Protein AF-K1SZA8-F1 (afdb_monomer_lite)

pLDDT: mean 83.61, std 15.24, range [39.0, 98.12]

Foldseek 3Di:
DVLVVDDLDDPDDCPPPDPVNVVSVVVSVVSVVVSVVVVVVVVVVVVVVVVVVVLVVLLVVLVVLLVVLVVVCVDPPDDPVSNVVSVVSNVVSVVSVVVSVVVVVVVVVVVVDPDPPDDD

Organism: NCBI:txid408170

Structure (mmCIF, N/CA/C/O backbone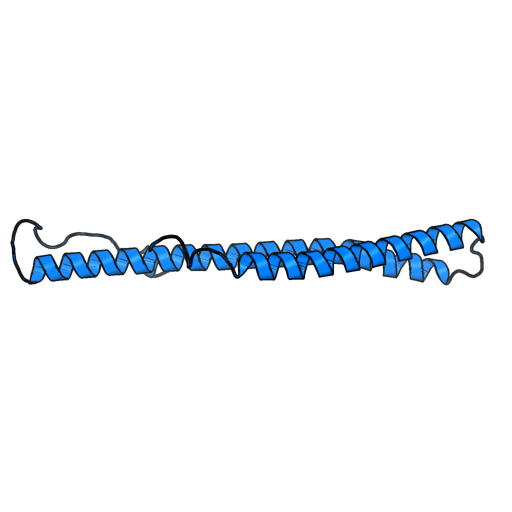):
data_AF-K1SZA8-F1
#
_entry.id   AF-K1SZA8-F1
#
loop_
_atom_site.group_PDB
_atom_site.id
_atom_site.type_symbol
_atom_site.label_atom_id
_atom_site.label_alt_id
_atom_site.label_comp_id
_atom_site.label_asym_id
_atom_site.label_entity_id
_atom_site.label_seq_id
_atom_site.pdbx_PDB_ins_code
_atom_site.Cartn_x
_atom_site.Cartn_y
_atom_site.Cartn_z
_atom_site.occupancy
_atom_site.B_iso_or_equiv
_atom_site.auth_seq_id
_atom_site.auth_comp_id
_atom_site.auth_asym_id
_atom_site.auth_atom_id
_atom_site.pdbx_PDB_model_num
ATOM 1 N N . ASP A 1 1 ? -1.379 5.430 27.942 1.00 62.00 1 ASP A N 1
ATOM 2 C CA . ASP A 1 1 ? -2.692 5.598 27.295 1.00 62.00 1 ASP A CA 1
ATOM 3 C C . ASP A 1 1 ? -3.722 5.414 28.400 1.00 62.00 1 ASP A C 1
ATOM 5 O O . ASP A 1 1 ? -3.702 4.390 29.069 1.00 62.00 1 ASP A O 1
ATOM 9 N N . ILE A 1 2 ? -4.494 6.460 28.709 1.00 64.69 2 ILE A N 1
ATOM 10 C CA . ILE A 1 2 ? -5.267 6.578 29.966 1.00 64.69 2 ILE A CA 1
ATOM 11 C C . ILE A 1 2 ? -6.294 5.441 30.097 1.00 64.69 2 ILE A C 1
ATOM 13 O O . ILE A 1 2 ? -6.604 4.988 31.195 1.00 64.69 2 ILE A O 1
ATOM 17 N N . LEU A 1 3 ? -6.797 4.931 28.970 1.00 63.97 3 LEU A N 1
ATOM 18 C CA . LEU A 1 3 ? -7.771 3.840 28.949 1.00 63.97 3 LEU A CA 1
ATOM 19 C C . LEU A 1 3 ? -7.164 2.489 29.352 1.00 63.97 3 LEU A C 1
ATOM 21 O O . LEU A 1 3 ? -7.884 1.636 29.872 1.00 63.97 3 LEU A O 1
ATOM 25 N N . THR A 1 4 ? -5.858 2.296 29.157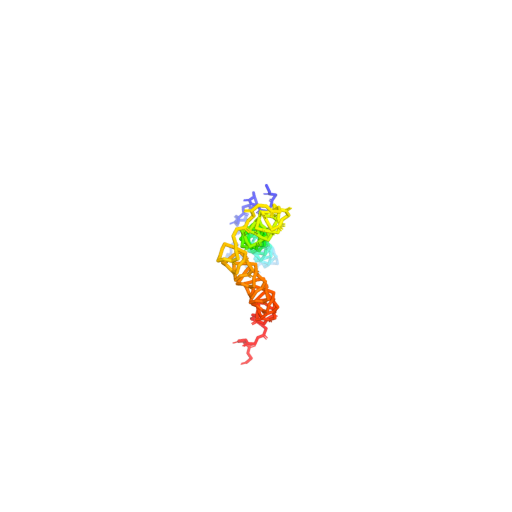 1.00 64.50 4 THR A N 1
ATOM 26 C CA . THR A 1 4 ? -5.139 1.077 29.557 1.00 64.50 4 THR A CA 1
ATOM 27 C C . THR A 1 4 ? -4.966 0.990 31.078 1.00 64.50 4 THR A C 1
ATOM 29 O O . THR A 1 4 ? -4.894 -0.110 31.616 1.00 64.50 4 THR A O 1
ATOM 32 N N . GLU A 1 5 ? -4.958 2.134 31.770 1.00 68.88 5 GLU A N 1
ATOM 33 C CA . GLU A 1 5 ? -4.766 2.256 33.226 1.00 68.88 5 GLU A CA 1
ATOM 34 C C . GLU A 1 5 ? -6.071 2.126 34.035 1.00 68.88 5 GLU A C 1
ATOM 36 O O . GLU A 1 5 ? -6.035 2.000 35.256 1.00 68.88 5 GLU A O 1
ATOM 41 N N . LEU A 1 6 ? -7.240 2.138 33.381 1.00 67.44 6 LEU A N 1
ATOM 42 C CA . LEU A 1 6 ? -8.527 1.984 34.065 1.00 67.44 6 LEU A CA 1
ATOM 43 C C . LEU A 1 6 ? -8.699 0.545 34.570 1.00 67.44 6 LEU A C 1
ATOM 45 O O . LEU A 1 6 ? -8.893 -0.371 33.775 1.00 67.44 6 LEU A O 1
ATOM 49 N N . GLU A 1 7 ? -8.677 0.320 35.881 1.00 65.12 7 GLU A N 1
ATOM 50 C CA . GLU A 1 7 ? -8.937 -1.005 36.455 1.00 65.12 7 GLU A CA 1
ATOM 51 C C . GLU A 1 7 ? -10.431 -1.368 36.411 1.00 65.12 7 GLU A C 1
ATOM 53 O O . GLU A 1 7 ? -11.301 -0.576 36.773 1.00 65.12 7 GLU A O 1
ATOM 58 N N . GLU A 1 8 ? -10.742 -2.603 36.008 1.00 67.25 8 GLU A N 1
ATOM 59 C CA . GLU A 1 8 ? -12.089 -3.179 36.129 1.00 67.25 8 GLU A CA 1
ATOM 60 C C . GLU A 1 8 ? -12.296 -3.724 37.542 1.00 67.25 8 GLU A C 1
ATOM 62 O O . GLU A 1 8 ? -12.433 -4.929 37.749 1.00 67.25 8 GLU A O 1
ATOM 67 N N . LYS A 1 9 ? -12.241 -2.836 38.532 1.00 67.19 9 LYS A N 1
ATOM 68 C CA . LYS A 1 9 ? -12.363 -3.224 39.931 1.00 67.19 9 LYS A CA 1
ATOM 69 C C . LYS A 1 9 ? -13.767 -2.940 40.440 1.00 67.19 9 LYS A C 1
ATOM 71 O O . LYS A 1 9 ? -14.242 -1.807 40.391 1.00 67.19 9 LYS A O 1
ATOM 76 N N . GLU A 1 10 ? -14.412 -3.974 40.959 1.00 64.81 10 GLU A N 1
ATOM 77 C CA . GLU A 1 10 ? -15.613 -3.810 41.769 1.00 64.81 10 GLU A CA 1
ATOM 78 C C . GLU A 1 10 ? -15.218 -3.205 43.118 1.00 64.81 10 GLU A C 1
ATOM 80 O O . GLU A 1 10 ? -14.331 -3.703 43.812 1.00 64.81 10 GLU A O 1
ATOM 85 N N . VAL A 1 11 ? -15.842 -2.081 43.457 1.00 71.44 11 VAL A N 1
ATOM 86 C CA . VAL A 1 11 ? -15.608 -1.346 44.707 1.00 71.44 11 VAL A CA 1
ATOM 87 C C . VAL A 1 11 ? -16.722 -1.643 45.714 1.00 71.44 11 VAL A C 1
ATOM 89 O O . VAL A 1 11 ? -16.486 -1.602 46.919 1.00 71.44 11 VAL A O 1
ATOM 92 N N . PHE A 1 12 ? -17.914 -1.993 45.223 1.00 69.44 12 PHE A N 1
ATOM 93 C CA . PHE A 1 12 ? -19.095 -2.316 46.019 1.00 69.44 12 PHE A CA 1
ATOM 94 C C . PHE A 1 12 ? -19.532 -3.778 45.838 1.00 69.44 12 PHE A C 1
ATOM 96 O O . PHE A 1 12 ? -19.381 -4.305 44.732 1.00 69.44 12 PHE A O 1
ATOM 103 N N . PRO A 1 13 ? -20.097 -4.417 46.885 1.00 69.19 13 PRO A N 1
ATOM 104 C CA . PRO A 1 13 ? -20.601 -5.786 46.818 1.00 69.19 13 PRO A CA 1
ATOM 105 C C . PRO A 1 13 ? -21.734 -5.947 45.794 1.00 69.19 13 PRO A C 1
ATOM 107 O O . PRO A 1 13 ? -22.749 -5.250 45.843 1.00 69.19 13 PRO A O 1
ATOM 110 N N . ASP A 1 14 ? -21.588 -6.924 44.901 1.00 62.78 14 ASP A N 1
ATOM 111 C CA . ASP A 1 14 ? -22.564 -7.228 43.844 1.00 62.78 14 ASP A CA 1
ATOM 112 C C . ASP A 1 14 ? -23.874 -7.848 44.381 1.00 62.78 14 ASP A C 1
ATOM 114 O O . ASP A 1 14 ? -24.873 -7.938 43.670 1.00 62.78 14 ASP A O 1
ATOM 118 N N . ASN A 1 15 ? -23.886 -8.269 45.651 1.00 62.84 15 ASN A N 1
ATOM 119 C CA . ASN A 1 15 ? -25.021 -8.921 46.310 1.00 62.84 15 ASN A CA 1
ATOM 120 C C . ASN A 1 15 ? -26.035 -7.948 46.933 1.00 62.84 15 ASN A C 1
ATOM 122 O O . ASN A 1 15 ? -27.113 -8.379 47.344 1.00 62.84 15 ASN A O 1
ATOM 126 N N . GLU A 1 16 ? -25.719 -6.656 47.011 1.00 59.25 16 GLU A N 1
ATOM 127 C CA . GLU A 1 16 ? -26.682 -5.646 47.426 1.00 59.25 16 GLU A CA 1
ATOM 128 C C . GLU A 1 16 ? -27.446 -5.154 46.190 1.00 59.25 16 GLU A C 1
ATOM 130 O O . GLU A 1 16 ? -26.860 -4.541 45.299 1.00 59.25 16 GLU A O 1
ATOM 135 N N . ASP A 1 17 ? -28.760 -5.401 46.116 1.00 64.75 17 ASP A N 1
ATOM 136 C CA . ASP A 1 17 ? -29.638 -4.947 45.019 1.00 64.75 17 ASP A CA 1
ATOM 137 C C . ASP A 1 17 ? -29.909 -3.428 45.116 1.00 64.75 17 ASP A C 1
ATOM 139 O O . ASP A 1 17 ? -31.042 -2.945 45.178 1.00 64.75 17 ASP A O 1
ATOM 143 N N . THR A 1 18 ? -28.830 -2.650 45.194 1.00 78.50 18 THR A N 1
ATOM 144 C CA . THR A 1 18 ? -28.836 -1.204 45.392 1.00 78.50 18 THR A CA 1
ATOM 145 C C . THR A 1 18 ? -28.673 -0.475 44.063 1.00 78.50 18 THR A C 1
ATOM 147 O O . THR A 1 18 ? -28.147 -0.984 43.068 1.00 78.50 18 THR A O 1
ATOM 150 N N . LEU A 1 19 ? -29.112 0.785 44.042 1.00 82.62 19 LEU A N 1
ATOM 151 C CA . LEU A 1 19 ? -28.871 1.692 42.917 1.00 82.62 19 LEU A CA 1
ATOM 152 C C . LEU A 1 19 ? -27.369 1.851 42.617 1.00 82.62 19 LEU A C 1
ATOM 154 O O . LEU A 1 19 ? -26.998 2.049 41.459 1.00 82.62 19 LEU A O 1
ATOM 158 N N . ILE A 1 20 ? -26.518 1.720 43.639 1.00 85.12 20 ILE A N 1
ATOM 159 C CA . ILE A 1 20 ? -25.063 1.843 43.528 1.00 85.12 20 ILE A CA 1
ATOM 160 C C . ILE A 1 20 ? -24.461 0.641 42.794 1.00 85.12 20 ILE A C 1
ATOM 162 O O . ILE A 1 20 ? -23.715 0.848 41.838 1.00 85.12 20 ILE A O 1
ATOM 166 N N . SER A 1 21 ? -24.852 -0.593 43.129 1.00 82.12 21 SER A N 1
ATOM 167 C CA . SER A 1 21 ? -24.372 -1.799 42.432 1.00 82.12 21 SER A CA 1
ATOM 168 C C . SER A 1 21 ? -24.773 -1.794 40.948 1.00 82.12 21 SER A C 1
ATOM 170 O O . SER A 1 21 ? -23.965 -2.076 40.057 1.00 82.12 21 SER A O 1
ATOM 172 N N . LYS A 1 22 ? -25.993 -1.328 40.633 1.00 85.12 22 LYS A N 1
ATOM 173 C CA . LYS A 1 22 ? -26.454 -1.135 39.242 1.00 85.12 22 LYS A CA 1
ATOM 174 C C . LYS A 1 22 ? -25.652 -0.066 38.493 1.00 85.12 22 LYS A C 1
ATOM 176 O O . LYS A 1 22 ? -25.370 -0.241 37.304 1.00 85.12 22 LYS A O 1
ATOM 181 N N . LEU A 1 23 ? -25.292 1.036 39.155 1.00 87.62 23 LEU A N 1
ATOM 182 C CA . LEU A 1 23 ? -24.461 2.090 38.569 1.00 87.62 23 LEU A CA 1
ATOM 183 C C . LEU A 1 23 ? -23.033 1.591 38.304 1.00 87.62 23 LEU A C 1
ATOM 185 O O . LEU A 1 23 ? -22.537 1.770 37.191 1.00 87.62 23 LEU A O 1
ATOM 189 N N . GLN A 1 24 ? -22.416 0.903 39.270 1.00 86.19 24 GLN A N 1
ATOM 190 C CA . GLN A 1 24 ? -21.093 0.285 39.127 1.00 86.19 24 GLN A CA 1
ATOM 191 C C . GLN A 1 24 ? -21.055 -0.662 37.923 1.00 86.19 24 GLN A C 1
ATOM 193 O O . GLN A 1 24 ? -20.205 -0.506 37.047 1.00 86.19 24 GLN A O 1
ATOM 198 N N . SER A 1 25 ? -22.024 -1.578 37.813 1.00 85.88 25 SER A N 1
ATOM 199 C CA . SER A 1 25 ? -22.111 -2.515 36.685 1.00 85.88 25 SER A CA 1
ATOM 200 C C . SER A 1 25 ? -22.163 -1.795 35.329 1.00 85.88 25 SER A C 1
ATOM 202 O O . SER A 1 25 ? -21.503 -2.203 34.369 1.00 85.88 25 SER A O 1
ATOM 204 N N . LYS A 1 26 ? -22.912 -0.686 35.229 1.00 89.56 26 LYS A N 1
ATOM 205 C CA . LYS A 1 26 ? -22.971 0.129 34.003 1.00 89.56 26 LYS A CA 1
ATOM 206 C C . LYS A 1 26 ? -21.645 0.830 33.702 1.00 89.56 26 LYS A C 1
ATOM 208 O O . LYS A 1 26 ? -21.246 0.855 32.540 1.00 89.56 26 LYS A O 1
ATOM 213 N N . ILE A 1 27 ? -20.961 1.362 34.716 1.00 90.06 27 ILE A N 1
ATOM 214 C CA . ILE A 1 27 ? -19.647 2.006 34.558 1.00 90.06 27 ILE A CA 1
ATOM 215 C C . ILE A 1 27 ? -18.607 0.985 34.090 1.00 90.06 27 ILE A C 1
ATOM 217 O O . ILE A 1 27 ? -17.925 1.240 33.102 1.00 90.06 27 ILE A O 1
ATOM 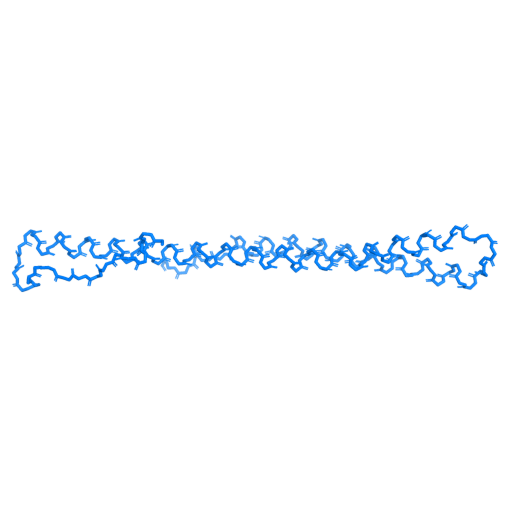221 N N . ILE A 1 28 ? -18.541 -0.195 34.713 1.00 87.75 28 ILE A N 1
ATOM 222 C CA . ILE A 1 28 ? -17.617 -1.269 34.312 1.00 87.75 28 ILE A CA 1
ATOM 223 C C . ILE A 1 28 ? -17.875 -1.685 32.857 1.00 87.75 28 ILE A C 1
ATOM 225 O O . ILE A 1 28 ? -16.940 -1.797 32.063 1.00 87.75 28 ILE A O 1
ATOM 229 N N . LYS A 1 29 ? -19.146 -1.849 32.460 1.00 89.31 29 LYS A N 1
ATOM 230 C CA . LYS A 1 29 ? -19.510 -2.130 31.058 1.00 89.31 29 LYS A CA 1
ATOM 231 C C . LYS A 1 29 ? -19.051 -1.023 30.108 1.00 89.31 29 LYS A C 1
ATOM 233 O O . LYS A 1 29 ? -18.540 -1.330 29.034 1.00 89.31 29 LYS A O 1
ATOM 238 N N . LEU A 1 30 ? -19.209 0.245 30.485 1.00 88.94 30 LEU A N 1
ATOM 239 C CA . LEU A 1 30 ? -18.759 1.371 29.668 1.00 88.94 30 LEU A CA 1
ATOM 240 C C . LEU A 1 30 ? -17.231 1.391 29.528 1.00 88.94 30 LEU A C 1
ATOM 242 O O . LEU A 1 30 ? -16.736 1.545 28.415 1.00 88.94 30 LEU A O 1
ATOM 246 N N . VAL A 1 31 ? -16.491 1.168 30.620 1.00 89.12 31 VAL A N 1
ATOM 247 C CA . VAL A 1 31 ? -15.023 1.059 30.604 1.00 89.12 31 VAL A CA 1
ATOM 248 C C . VAL A 1 31 ? -14.577 -0.055 29.656 1.00 89.12 31 VAL A C 1
ATOM 250 O O . VAL A 1 31 ? -13.730 0.190 28.800 1.00 89.12 31 VAL A O 1
ATOM 253 N N . ARG A 1 32 ? -15.204 -1.239 29.717 1.00 88.06 32 ARG A N 1
ATOM 254 C CA . ARG A 1 32 ? -14.935 -2.348 28.779 1.00 88.06 32 ARG A CA 1
ATOM 255 C C . ARG A 1 32 ? -15.145 -1.952 27.321 1.00 88.06 32 ARG A C 1
ATOM 257 O O . ARG A 1 32 ? -14.302 -2.242 26.474 1.00 88.06 32 ARG A O 1
ATOM 264 N N . ILE A 1 33 ? -16.261 -1.286 27.017 1.00 91.19 33 ILE A N 1
ATOM 265 C CA . ILE A 1 33 ? -16.568 -0.826 25.655 1.00 91.19 33 ILE A CA 1
ATOM 266 C C . ILE A 1 33 ? -15.507 0.169 25.174 1.00 91.19 33 ILE A C 1
ATOM 268 O O . ILE A 1 33 ? -15.028 0.052 24.046 1.00 91.19 33 ILE A O 1
ATOM 272 N N . LEU A 1 34 ? -15.124 1.130 26.020 1.00 89.31 34 LEU A N 1
ATOM 273 C CA . LEU A 1 34 ? -14.124 2.142 25.680 1.00 89.31 34 LEU A CA 1
ATOM 274 C C . LEU A 1 34 ? -12.739 1.529 25.461 1.00 89.31 34 LEU A C 1
ATOM 276 O O . LEU A 1 34 ? -12.096 1.861 24.468 1.00 89.31 34 LEU A O 1
ATOM 280 N N . LYS A 1 35 ? -12.313 0.592 26.317 1.00 88.75 35 LYS A N 1
ATOM 281 C CA . LYS A 1 35 ? -11.058 -0.153 26.140 1.00 88.75 35 LYS A CA 1
ATOM 282 C C . LYS A 1 35 ? -11.028 -0.907 24.818 1.00 88.75 35 LYS A C 1
ATOM 284 O O . LYS A 1 35 ? -10.128 -0.687 24.015 1.00 88.75 35 LYS A O 1
ATOM 289 N N . LYS A 1 36 ? -12.062 -1.707 24.540 1.00 89.94 36 LYS A N 1
ATOM 290 C CA . LYS A 1 36 ? -12.156 -2.470 23.288 1.00 89.94 36 LYS A CA 1
ATOM 291 C C . LYS A 1 36 ? -12.143 -1.557 22.062 1.00 89.94 36 LYS A C 1
ATOM 293 O O . LYS A 1 36 ? -11.505 -1.870 21.057 1.00 89.94 36 LYS A O 1
ATOM 298 N N . LYS A 1 37 ? -12.839 -0.417 22.129 1.00 89.56 37 LYS A N 1
ATOM 299 C CA . LYS A 1 37 ? -12.839 0.576 21.050 1.00 89.56 37 LYS A CA 1
ATOM 300 C C . LYS A 1 37 ? -11.452 1.188 20.847 1.00 89.56 37 LYS A C 1
ATOM 302 O O . LYS A 1 37 ? -11.044 1.365 19.705 1.00 89.56 37 LYS A O 1
ATOM 307 N N . ASN A 1 38 ? -10.734 1.478 21.928 1.00 90.50 38 ASN A N 1
ATOM 308 C CA . ASN A 1 38 ? -9.377 2.006 21.865 1.00 90.50 38 ASN A CA 1
ATOM 309 C C . ASN A 1 38 ? -8.396 0.999 21.253 1.00 90.50 38 ASN A C 1
ATOM 311 O O . ASN A 1 38 ? -7.696 1.332 20.304 1.00 90.50 38 ASN A O 1
ATOM 315 N N . GLU A 1 39 ? -8.417 -0.253 21.715 1.00 90.19 39 GLU A N 1
ATOM 316 C CA . GLU A 1 39 ? -7.619 -1.347 21.142 1.00 90.19 39 GLU A CA 1
ATOM 317 C C . GLU A 1 39 ? -7.902 -1.527 19.646 1.00 90.19 39 GLU A C 1
ATOM 319 O O . GLU A 1 39 ? -6.977 -1.615 18.840 1.00 90.19 39 GLU A O 1
ATOM 324 N N . THR A 1 40 ? -9.183 -1.506 19.262 1.00 91.19 40 THR A N 1
ATOM 325 C CA . THR A 1 40 ? -9.593 -1.583 17.852 1.00 91.19 40 THR A CA 1
ATOM 326 C C . THR A 1 40 ? -9.043 -0.399 17.056 1.00 91.19 40 THR A C 1
ATOM 328 O O . THR A 1 40 ? -8.478 -0.598 15.986 1.00 91.19 40 THR A O 1
ATOM 331 N N . SER A 1 41 ? -9.137 0.822 17.590 1.00 91.44 41 SER A N 1
ATOM 332 C CA . SER A 1 41 ? -8.623 2.028 16.931 1.00 91.44 41 SER A CA 1
ATOM 333 C C . SER A 1 41 ? -7.104 1.988 16.745 1.00 91.44 41 SER A C 1
ATOM 335 O O . SER A 1 41 ? -6.608 2.396 15.695 1.00 91.44 41 SER A O 1
ATOM 337 N N . ILE A 1 42 ? -6.360 1.497 17.740 1.00 92.56 42 ILE A N 1
ATOM 338 C CA . ILE A 1 42 ? -4.906 1.315 17.645 1.00 92.56 42 ILE A CA 1
ATOM 339 C C . ILE A 1 42 ? -4.588 0.283 16.560 1.00 92.56 42 ILE A C 1
ATOM 341 O O . ILE A 1 42 ? -3.750 0.533 15.694 1.00 92.56 42 ILE A O 1
ATOM 345 N N . GLN A 1 43 ? -5.297 -0.847 16.549 1.00 92.31 43 GLN A N 1
ATOM 346 C CA . GLN A 1 43 ? -5.094 -1.884 15.542 1.00 92.31 43 GLN A CA 1
ATOM 347 C C . GLN A 1 43 ? -5.416 -1.387 14.126 1.00 92.31 43 GLN A C 1
ATOM 349 O O . GLN A 1 43 ? -4.679 -1.679 13.186 1.00 92.31 43 GLN A O 1
ATOM 354 N N . GLU A 1 44 ? -6.490 -0.618 13.951 1.00 89.25 44 GLU A N 1
ATOM 355 C CA . GLU A 1 44 ? -6.826 0.026 12.678 1.00 89.25 44 GLU A CA 1
ATOM 356 C C . GLU A 1 44 ? -5.728 0.994 12.229 1.00 89.25 44 GLU A C 1
ATOM 358 O O . GLU A 1 44 ? -5.342 0.982 11.057 1.00 89.25 44 GLU A O 1
ATOM 363 N N . GLN A 1 45 ? -5.174 1.783 13.152 1.00 91.81 45 GLN A N 1
ATOM 364 C CA . GLN A 1 45 ? -4.076 2.698 12.858 1.00 91.81 45 GLN A CA 1
ATOM 365 C C . GLN A 1 45 ? -2.815 1.950 12.400 1.00 91.81 45 GLN A C 1
ATOM 367 O O . GLN A 1 45 ? -2.213 2.330 11.394 1.00 91.81 45 GLN A O 1
ATOM 372 N N . GLU A 1 46 ? -2.430 0.876 13.090 1.00 93.25 46 GLU A N 1
ATOM 373 C CA . GLU A 1 46 ? -1.287 0.043 12.698 1.00 93.25 46 GLU A CA 1
ATOM 374 C C . GLU A 1 46 ? -1.525 -0.660 11.354 1.00 93.25 46 GLU A C 1
ATOM 376 O O . GLU A 1 46 ? -0.647 -0.677 10.489 1.00 93.25 46 GLU A O 1
ATOM 381 N N . ASN A 1 47 ? -2.747 -1.141 11.109 1.00 86.94 47 ASN A N 1
ATOM 382 C CA . ASN A 1 47 ? -3.125 -1.729 9.824 1.00 86.94 47 ASN A CA 1
ATOM 383 C C . ASN A 1 47 ? -2.992 -0.719 8.672 1.00 86.94 47 ASN A C 1
ATOM 385 O O . ASN A 1 47 ? -2.505 -1.071 7.596 1.00 86.94 47 ASN A O 1
ATOM 389 N N . ILE A 1 48 ? -3.405 0.536 8.886 1.00 88.75 48 ILE A N 1
ATOM 390 C CA . ILE A 1 48 ? -3.248 1.610 7.897 1.00 88.75 48 ILE A CA 1
ATOM 391 C C . ILE A 1 48 ? -1.764 1.890 7.644 1.00 88.75 48 ILE A C 1
ATOM 393 O O . ILE A 1 48 ? -1.363 1.981 6.483 1.00 88.75 48 ILE A O 1
ATOM 397 N N . LYS A 1 49 ? -0.937 1.991 8.694 1.00 89.50 49 LYS A N 1
ATOM 398 C CA . LYS A 1 49 ? 0.513 2.213 8.549 1.00 89.50 49 LYS A CA 1
ATOM 399 C C . LYS A 1 49 ? 1.174 1.107 7.727 1.00 89.50 49 LYS A C 1
ATOM 401 O O . LYS A 1 49 ? 1.917 1.415 6.794 1.00 89.50 49 LYS A O 1
ATOM 406 N N . SER A 1 50 ? 0.869 -0.157 8.029 1.00 90.50 50 SER A N 1
ATOM 407 C CA . SER A 1 50 ? 1.386 -1.303 7.271 1.00 90.50 50 SER A CA 1
ATOM 408 C C . SER A 1 50 ? 0.967 -1.225 5.806 1.00 90.50 50 SER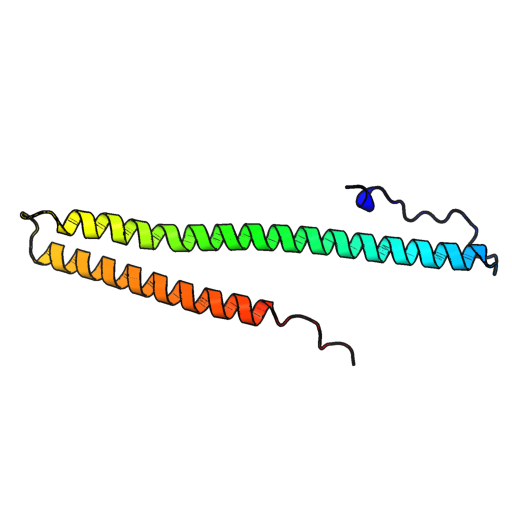 A C 1
ATOM 410 O O . SER A 1 50 ? 1.811 -1.305 4.920 1.00 90.50 50 SER A O 1
ATOM 412 N N . LEU A 1 51 ? -0.319 -0.976 5.544 1.00 87.12 51 LEU A N 1
ATOM 413 C CA . LEU A 1 51 ? -0.846 -0.892 4.184 1.00 87.12 51 LEU A CA 1
ATOM 414 C C . LEU A 1 51 ? -0.161 0.217 3.371 1.00 87.12 51 LEU A C 1
ATOM 416 O O . LEU A 1 51 ? 0.214 -0.004 2.221 1.00 87.12 51 LEU A O 1
ATOM 420 N N . VAL A 1 52 ? 0.026 1.403 3.960 1.00 88.00 52 VAL A N 1
ATOM 421 C CA . VAL A 1 52 ? 0.724 2.523 3.307 1.00 88.00 52 VAL A CA 1
ATOM 422 C C . VAL A 1 52 ? 2.181 2.168 3.003 1.00 88.00 52 VAL A C 1
ATOM 424 O O . VAL A 1 52 ? 2.675 2.498 1.920 1.00 88.00 52 VAL A O 1
ATOM 427 N N . SER A 1 53 ? 2.863 1.481 3.923 1.00 92.19 53 SER A N 1
ATOM 428 C CA . SER A 1 53 ? 4.228 0.991 3.707 1.00 92.19 53 SER A CA 1
ATOM 429 C C . SER A 1 53 ? 4.286 0.009 2.533 1.00 92.19 53 SER A C 1
ATOM 431 O O . SER A 1 53 ? 5.062 0.211 1.595 1.00 92.19 53 SER A O 1
ATOM 433 N N . ASP A 1 54 ? 3.404 -0.991 2.521 1.00 90.19 54 ASP A N 1
ATOM 434 C CA . ASP A 1 54 ? 3.350 -2.022 1.481 1.00 90.19 54 ASP A CA 1
ATOM 435 C C . ASP A 1 54 ? 3.067 -1.423 0.099 1.00 90.19 54 ASP A C 1
ATOM 437 O O . ASP A 1 54 ? 3.772 -1.726 -0.865 1.00 90.19 54 ASP A O 1
ATOM 441 N N . ILE A 1 55 ? 2.097 -0.506 0.007 1.00 88.56 55 ILE A N 1
ATOM 442 C CA . ILE A 1 55 ? 1.805 0.251 -1.220 1.00 88.56 55 ILE A CA 1
ATOM 443 C C . ILE A 1 55 ? 3.054 1.006 -1.684 1.00 88.56 55 ILE A C 1
ATOM 445 O O . ILE A 1 55 ? 3.428 0.944 -2.855 1.00 88.56 55 ILE A O 1
ATOM 449 N N . SER A 1 56 ? 3.726 1.704 -0.767 1.00 92.75 56 SER A N 1
ATOM 450 C CA . SER A 1 56 ? 4.917 2.490 -1.094 1.00 92.75 56 SER A CA 1
ATOM 451 C C . SER A 1 56 ? 6.031 1.611 -1.663 1.00 92.75 56 SER A C 1
ATOM 453 O O . SER A 1 56 ? 6.662 1.977 -2.654 1.00 92.75 56 SER A O 1
ATOM 455 N N . HIS A 1 57 ? 6.266 0.439 -1.072 1.00 92.44 57 HIS A N 1
ATOM 456 C CA . HIS A 1 57 ? 7.238 -0.526 -1.581 1.00 92.44 57 HIS A CA 1
ATOM 457 C C . HIS A 1 57 ? 6.841 -1.076 -2.955 1.00 92.44 57 HIS A C 1
ATOM 459 O O . HIS A 1 57 ? 7.677 -1.104 -3.859 1.00 92.44 57 HIS A O 1
ATOM 465 N N . GLN A 1 58 ? 5.569 -1.441 -3.140 1.00 93.12 58 GLN A N 1
ATOM 466 C CA . GLN A 1 58 ? 5.055 -1.963 -4.409 1.00 93.12 58 GLN A CA 1
ATOM 467 C C . GLN A 1 58 ? 5.164 -0.955 -5.560 1.00 93.12 58 GLN A C 1
ATOM 469 O O . GLN A 1 58 ? 5.395 -1.366 -6.694 1.00 93.12 58 GLN A O 1
ATOM 474 N N . LEU A 1 59 ? 5.032 0.347 -5.281 1.00 94.56 59 LEU A N 1
ATOM 475 C CA . LEU A 1 59 ? 5.175 1.411 -6.279 1.00 94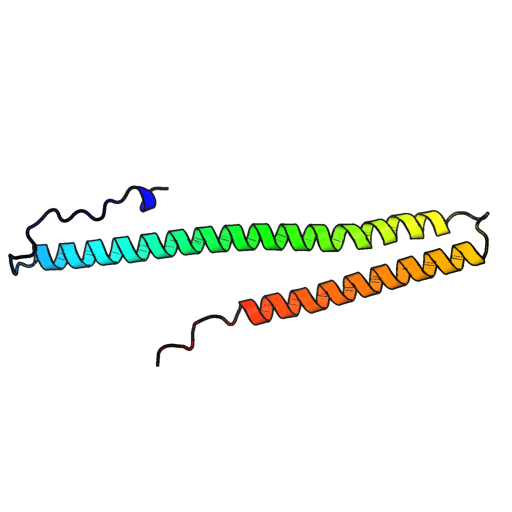.56 59 LEU A CA 1
ATOM 476 C C . LEU A 1 59 ? 6.640 1.759 -6.580 1.00 94.56 59 LEU A C 1
ATOM 478 O O . LEU A 1 59 ? 6.979 2.008 -7.736 1.00 94.56 59 LEU A O 1
ATOM 482 N N . LYS A 1 60 ? 7.524 1.765 -5.571 1.00 95.69 60 LYS A N 1
ATOM 483 C CA . LYS A 1 60 ? 8.938 2.160 -5.740 1.00 95.69 60 LYS A CA 1
ATOM 484 C C . LYS A 1 60 ? 9.655 1.342 -6.811 1.00 95.69 60 LYS A C 1
ATOM 486 O O . LYS A 1 60 ? 10.385 1.917 -7.611 1.00 95.69 60 LYS A O 1
ATOM 491 N N . THR A 1 61 ? 9.445 0.028 -6.841 1.00 95.12 61 THR A N 1
ATOM 492 C CA . THR A 1 61 ? 10.135 -0.872 -7.778 1.00 95.12 61 THR A CA 1
ATOM 493 C C . THR A 1 61 ? 9.820 -0.576 -9.252 1.00 95.12 61 THR A C 1
ATOM 495 O O . THR A 1 61 ? 10.757 -0.286 -9.995 1.00 95.12 61 THR A O 1
ATOM 498 N N . PRO A 1 62 ? 8.553 -0.592 -9.717 1.00 96.06 62 PRO A N 1
ATOM 499 C CA . PRO A 1 62 ? 8.255 -0.273 -11.111 1.00 96.06 62 PRO A CA 1
ATOM 500 C C . PRO A 1 62 ? 8.618 1.174 -11.472 1.00 96.06 62 PRO A C 1
ATOM 502 O O . PRO A 1 62 ? 9.088 1.411 -12.580 1.00 96.06 62 PRO A O 1
ATOM 505 N N . ILE A 1 63 ? 8.495 2.137 -10.549 1.00 97.88 63 ILE A N 1
ATOM 506 C CA . ILE A 1 63 ? 8.930 3.525 -10.791 1.00 97.88 63 ILE A CA 1
ATOM 507 C C . ILE A 1 63 ? 10.449 3.605 -11.007 1.00 97.88 63 ILE A C 1
ATOM 509 O O . ILE A 1 63 ? 10.900 4.279 -11.932 1.00 97.88 63 ILE A O 1
ATOM 513 N N . ALA A 1 64 ? 11.244 2.906 -10.191 1.00 97.81 64 ALA A N 1
ATOM 514 C CA . ALA A 1 64 ? 12.697 2.868 -10.343 1.00 97.81 64 ALA A CA 1
ATOM 515 C C . ALA A 1 64 ? 13.105 2.283 -11.703 1.00 97.81 64 ALA A C 1
ATOM 517 O O . ALA A 1 64 ? 13.963 2.854 -12.375 1.00 97.81 64 ALA A O 1
ATOM 518 N N . ASN A 1 65 ? 12.437 1.212 -12.147 1.00 97.44 65 ASN A N 1
ATOM 519 C CA . ASN A 1 65 ? 12.651 0.645 -13.478 1.00 97.44 65 ASN A CA 1
ATOM 520 C C . ASN A 1 65 ? 12.326 1.663 -14.578 1.00 97.44 65 ASN A C 1
ATOM 522 O O . ASN A 1 65 ? 13.143 1.873 -15.471 1.00 97.44 65 ASN A O 1
ATOM 526 N N . LEU A 1 66 ? 11.181 2.349 -14.500 1.00 97.88 66 LEU A N 1
ATOM 527 C CA . LEU A 1 66 ? 10.820 3.375 -15.482 1.00 97.88 66 LEU A CA 1
ATOM 528 C C . LEU A 1 66 ? 11.882 4.475 -15.576 1.00 97.88 66 LEU A C 1
ATOM 530 O O . LEU A 1 66 ? 12.292 4.829 -16.679 1.00 97.88 66 LEU A O 1
ATOM 534 N N . ILE A 1 67 ? 12.365 4.991 -14.444 1.00 97.62 67 ILE A N 1
ATOM 535 C CA . ILE A 1 67 ? 13.406 6.031 -14.414 1.00 97.62 67 ILE A CA 1
ATOM 536 C C . ILE A 1 67 ? 14.718 5.507 -15.008 1.00 97.62 67 ILE A C 1
ATOM 538 O O . ILE A 1 67 ? 15.321 6.174 -15.847 1.00 97.62 67 ILE A O 1
ATOM 542 N N . MET A 1 68 ? 15.155 4.316 -14.597 1.00 97.81 68 MET A N 1
ATOM 543 C CA . MET A 1 68 ? 16.437 3.751 -15.015 1.00 97.81 68 MET A CA 1
ATOM 544 C C . MET A 1 68 ? 16.452 3.433 -16.513 1.00 97.81 68 MET A C 1
ATOM 546 O O . MET A 1 68 ? 17.311 3.929 -17.240 1.00 97.81 68 MET A O 1
ATOM 550 N N . TYR A 1 69 ? 15.472 2.665 -16.993 1.00 97.62 69 TYR A N 1
ATOM 551 C CA . TYR A 1 69 ? 15.433 2.220 -18.384 1.00 97.62 69 TYR A CA 1
ATOM 552 C C . TYR A 1 69 ? 15.083 3.356 -19.350 1.00 97.62 69 TYR A C 1
ATOM 554 O O . TYR A 1 69 ? 15.674 3.431 -20.424 1.00 97.62 69 TYR A O 1
ATOM 562 N N . SER A 1 70 ? 14.232 4.316 -18.960 1.00 96.50 70 SER A N 1
ATOM 563 C CA . SER A 1 70 ? 14.050 5.536 -19.769 1.00 96.50 70 SER A CA 1
ATOM 564 C C . SER A 1 70 ? 15.313 6.401 -19.813 1.00 96.50 70 SER A C 1
ATOM 566 O O . SER A 1 70 ? 15.559 7.085 -20.805 1.00 96.50 70 SER A O 1
ATOM 568 N N . GLY A 1 71 ? 16.138 6.357 -18.762 1.00 96.62 71 GLY A N 1
ATOM 569 C CA . GLY A 1 71 ? 17.470 6.949 -18.745 1.00 96.62 71 GLY A CA 1
ATOM 570 C C . GLY A 1 71 ? 18.416 6.271 -19.734 1.00 96.62 71 GLY A C 1
ATOM 571 O O . GLY A 1 71 ? 19.070 6.964 -20.511 1.00 96.62 71 GLY A O 1
ATOM 572 N N . PHE A 1 72 ? 18.450 4.937 -19.756 1.00 96.38 72 PHE A N 1
ATOM 573 C CA . PHE A 1 72 ? 19.295 4.168 -20.675 1.00 96.38 72 PHE A CA 1
ATOM 574 C C . PHE A 1 72 ? 18.917 4.356 -22.146 1.00 96.38 72 PHE A C 1
ATOM 576 O O . PHE A 1 72 ? 19.801 4.412 -22.995 1.00 96.38 72 PHE A O 1
ATOM 583 N N . LEU A 1 73 ? 17.632 4.551 -22.454 1.00 96.12 73 LEU A N 1
ATOM 584 C CA . LEU A 1 73 ? 17.169 4.855 -23.815 1.00 96.12 73 LEU A CA 1
ATOM 585 C C . LEU A 1 73 ? 17.691 6.190 -24.374 1.00 96.12 73 LEU A C 1
ATOM 587 O O . LEU A 1 73 ? 17.567 6.445 -25.569 1.00 96.12 73 LEU A O 1
ATOM 591 N N . LYS A 1 74 ? 18.278 7.059 -23.542 1.00 94.12 74 LYS A N 1
ATOM 592 C CA . LYS A 1 74 ? 18.907 8.306 -24.008 1.00 94.12 74 LYS A CA 1
ATOM 593 C C . LYS A 1 74 ? 20.282 8.082 -24.640 1.00 94.12 74 LYS A C 1
ATOM 595 O O . LYS A 1 74 ? 20.810 9.009 -25.258 1.00 94.12 74 LYS A O 1
ATOM 600 N N . ASP A 1 75 ? 20.875 6.903 -24.468 1.00 94.62 75 ASP A N 1
ATOM 601 C CA . ASP A 1 75 ? 22.169 6.571 -25.053 1.00 94.62 75 ASP A CA 1
ATOM 602 C C . ASP A 1 75 ? 22.045 6.360 -26.569 1.00 94.62 75 ASP A C 1
ATOM 604 O O . ASP A 1 75 ? 21.373 5.447 -27.045 1.00 94.62 75 ASP A O 1
ATOM 608 N N . LYS A 1 76 ? 22.724 7.210 -27.346 1.00 89.81 76 LYS A N 1
ATOM 609 C CA . LYS A 1 76 ? 22.722 7.150 -28.817 1.00 89.81 76 LYS A CA 1
ATOM 610 C C . LYS A 1 76 ? 23.556 5.999 -29.383 1.00 89.81 76 LYS A C 1
ATOM 612 O O . LYS A 1 76 ? 23.472 5.739 -30.579 1.00 89.81 76 LYS A O 1
ATOM 617 N N . SER A 1 77 ? 24.380 5.355 -28.558 1.00 94.31 77 SER A N 1
ATOM 618 C CA . SER A 1 77 ? 25.197 4.198 -28.938 1.00 94.31 77 SER A CA 1
ATOM 619 C C . SER A 1 77 ? 24.499 2.857 -28.690 1.00 94.31 77 SER A C 1
ATOM 621 O O . SER A 1 77 ? 25.072 1.801 -28.956 1.00 94.31 77 SER A O 1
ATOM 623 N N . LEU A 1 78 ? 23.256 2.892 -28.198 1.00 94.50 78 LEU A N 1
ATOM 624 C CA . LEU A 1 78 ? 22.492 1.703 -27.861 1.00 94.50 78 LEU A CA 1
ATOM 625 C C . LEU A 1 78 ? 22.153 0.880 -29.111 1.00 94.50 78 LEU A C 1
ATOM 627 O O . LEU A 1 78 ? 21.690 1.412 -30.122 1.00 94.50 78 LEU A O 1
ATOM 631 N N . SER A 1 79 ? 22.357 -0.437 -29.036 1.00 96.25 79 SER A N 1
ATOM 632 C CA . SER A 1 79 ? 21.918 -1.344 -30.095 1.00 96.25 79 SER A CA 1
ATOM 633 C C . SER A 1 79 ? 20.392 -1.406 -30.158 1.00 96.25 79 SER A C 1
ATOM 635 O O . SER A 1 79 ? 19.709 -1.251 -29.143 1.00 96.25 79 SER A O 1
ATOM 637 N N . MET A 1 80 ? 19.854 -1.693 -31.345 1.00 94.69 80 MET A N 1
ATOM 638 C CA . MET A 1 80 ? 18.407 -1.846 -31.531 1.00 94.69 80 MET A CA 1
ATOM 639 C C . MET A 1 80 ? 17.826 -2.946 -30.627 1.00 94.69 80 MET A C 1
ATOM 641 O O . MET A 1 80 ? 16.779 -2.765 -30.022 1.00 94.69 80 MET A O 1
ATOM 645 N N . GLU A 1 81 ? 18.553 -4.052 -30.452 1.00 96.06 81 GLU A N 1
ATOM 646 C CA . GLU A 1 81 ? 18.143 -5.151 -29.570 1.00 96.06 81 GLU A CA 1
ATOM 647 C C . GLU A 1 81 ? 17.992 -4.702 -28.106 1.00 96.06 81 GLU A C 1
ATOM 649 O O . GLU A 1 81 ? 16.991 -5.003 -27.459 1.00 96.06 81 GLU A O 1
ATOM 654 N N . LYS A 1 82 ? 18.952 -3.923 -27.586 1.00 96.19 82 LYS A N 1
ATOM 655 C CA . LYS A 1 82 ? 18.875 -3.384 -26.220 1.00 96.19 82 LYS A CA 1
ATOM 656 C C . LYS A 1 82 ? 17.800 -2.316 -26.082 1.00 96.19 82 LYS A C 1
ATOM 658 O O . LYS A 1 82 ? 17.165 -2.226 -25.034 1.00 96.19 82 LYS A O 1
ATOM 663 N N . HIS A 1 83 ? 17.590 -1.523 -27.127 1.00 96.69 83 HIS A N 1
ATOM 664 C CA . HIS A 1 83 ? 16.504 -0.557 -27.174 1.00 96.69 83 HIS A CA 1
ATOM 665 C C . HIS A 1 83 ? 15.146 -1.255 -27.001 1.00 96.69 83 HIS A C 1
ATOM 667 O O . HIS A 1 83 ? 14.365 -0.863 -26.134 1.00 96.69 83 HIS A O 1
ATOM 673 N N . ASP A 1 84 ? 14.897 -2.327 -27.755 1.00 96.88 84 ASP A N 1
ATOM 674 C CA . ASP A 1 84 ? 13.648 -3.092 -27.676 1.00 96.88 84 ASP A CA 1
ATOM 675 C C . ASP A 1 84 ? 13.476 -3.788 -26.315 1.00 96.88 84 ASP A C 1
ATOM 677 O O . ASP A 1 84 ? 12.392 -3.738 -25.730 1.00 96.88 84 ASP A O 1
ATOM 681 N N . GLU A 1 85 ? 14.551 -4.351 -25.750 1.00 97.56 85 GLU A N 1
ATOM 682 C CA . GLU A 1 85 ? 14.540 -4.933 -24.399 1.00 97.56 85 GLU A CA 1
ATOM 683 C C . GLU A 1 85 ? 14.135 -3.896 -23.336 1.00 97.56 85 GLU A C 1
ATOM 685 O O . GLU A 1 85 ? 13.286 -4.157 -22.480 1.00 97.56 85 GLU A O 1
ATOM 690 N N . TYR A 1 86 ? 14.705 -2.690 -23.391 1.00 97.75 86 TYR A N 1
ATOM 691 C CA . TYR A 1 86 ? 14.409 -1.632 -22.422 1.00 97.75 86 TYR A CA 1
ATOM 692 C C . TYR A 1 86 ? 12.987 -1.092 -22.570 1.00 97.75 86 TYR A C 1
ATOM 694 O O . TYR A 1 86 ? 12.331 -0.816 -21.562 1.00 97.75 86 TYR A O 1
ATOM 702 N N . ILE A 1 87 ? 12.488 -0.978 -23.804 1.00 97.56 87 ILE A N 1
ATOM 703 C CA . ILE A 1 87 ? 11.090 -0.626 -24.072 1.00 97.56 87 ILE A CA 1
ATOM 704 C C . ILE A 1 87 ? 10.143 -1.671 -23.473 1.00 97.56 87 ILE A C 1
ATOM 706 O O . ILE A 1 87 ? 9.157 -1.291 -22.837 1.00 97.56 87 ILE A O 1
ATOM 710 N N . GLU A 1 88 ? 10.452 -2.965 -23.593 1.00 97.88 88 GLU A N 1
ATOM 711 C CA . GLU A 1 88 ? 9.619 -4.015 -23.000 1.00 97.88 88 GLU A CA 1
ATOM 712 C C . GLU A 1 88 ? 9.599 -3.932 -21.469 1.00 97.88 88 GLU A C 1
ATOM 714 O O . GLU A 1 88 ? 8.532 -4.006 -20.857 1.00 97.88 88 GLU A O 1
ATOM 719 N N . ILE A 1 89 ? 10.745 -3.677 -20.831 1.00 97.69 89 ILE A N 1
ATOM 720 C CA . ILE A 1 89 ? 10.815 -3.517 -19.370 1.00 97.69 89 ILE A CA 1
ATOM 721 C C . ILE A 1 89 ? 10.003 -2.302 -18.900 1.00 97.69 89 ILE A C 1
ATOM 723 O O . ILE A 1 89 ? 9.316 -2.365 -17.871 1.00 97.69 89 ILE A O 1
ATOM 727 N N . ILE A 1 90 ? 10.045 -1.199 -19.651 1.00 98.12 90 ILE A N 1
ATOM 728 C CA . ILE A 1 90 ? 9.209 -0.023 -19.393 1.00 98.12 90 ILE A CA 1
ATOM 729 C C . ILE A 1 90 ? 7.730 -0.399 -19.509 1.00 98.12 90 ILE A C 1
ATOM 731 O O . ILE A 1 90 ? 6.968 -0.105 -18.586 1.00 98.12 90 ILE A O 1
ATOM 735 N N . ARG A 1 91 ? 7.327 -1.099 -20.578 1.00 98.12 91 ARG A N 1
ATOM 736 C CA . ARG A 1 91 ? 5.939 -1.544 -20.782 1.00 98.12 91 ARG A CA 1
ATOM 737 C C . ARG A 1 91 ? 5.453 -2.409 -19.622 1.00 98.12 91 ARG A C 1
ATOM 739 O O . ARG A 1 91 ? 4.440 -2.091 -19.005 1.00 98.12 91 ARG A O 1
ATOM 746 N N . MET A 1 92 ? 6.229 -3.426 -19.245 1.00 97.81 92 MET A N 1
ATOM 747 C CA . MET A 1 92 ? 5.920 -4.299 -18.108 1.00 97.81 92 MET A CA 1
ATOM 748 C C . MET A 1 92 ? 5.809 -3.525 -16.788 1.00 97.81 92 MET A C 1
ATOM 750 O O . MET A 1 92 ? 4.968 -3.838 -15.943 1.00 97.81 92 MET A O 1
ATOM 754 N N . SER A 1 93 ? 6.644 -2.500 -16.593 1.00 97.88 93 SER A N 1
ATOM 755 C CA . SER A 1 93 ? 6.601 -1.659 -15.393 1.00 97.88 93 SER A CA 1
ATOM 756 C C . SER A 1 93 ? 5.336 -0.792 -15.347 1.00 97.88 93 SER A C 1
ATOM 758 O O . SER A 1 93 ? 4.747 -0.641 -14.275 1.00 97.88 93 SER A O 1
ATOM 760 N N . VAL A 1 94 ? 4.868 -0.284 -16.493 1.00 97.62 94 VAL A N 1
ATOM 761 C CA . VAL A 1 94 ? 3.574 0.415 -16.608 1.00 97.62 94 VAL A CA 1
ATOM 762 C C . VAL A 1 94 ? 2.406 -0.538 -16.346 1.00 97.62 94 VAL A C 1
ATOM 764 O O . VAL A 1 94 ? 1.531 -0.213 -15.542 1.00 97.62 94 VAL A O 1
ATOM 767 N N . ASP A 1 95 ? 2.413 -1.734 -16.938 1.00 96.88 95 ASP A N 1
ATOM 768 C CA . ASP A 1 95 ? 1.374 -2.749 -16.713 1.00 96.88 95 ASP A CA 1
ATOM 769 C C . ASP A 1 95 ? 1.285 -3.130 -15.231 1.00 96.88 95 ASP A C 1
ATOM 771 O O . ASP A 1 95 ? 0.195 -3.251 -14.661 1.00 96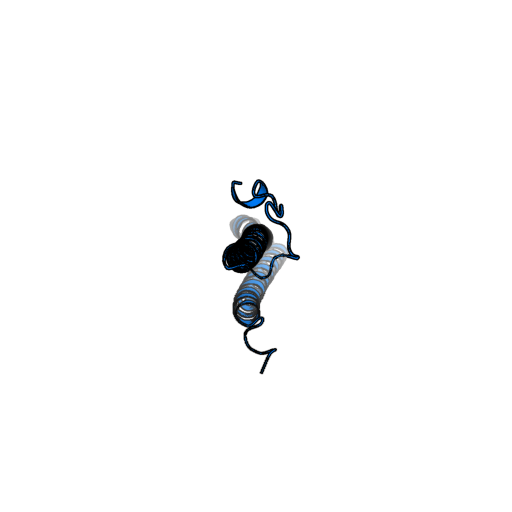.88 95 ASP A O 1
ATOM 775 N N . ARG A 1 96 ? 2.438 -3.239 -14.560 1.00 94.94 96 ARG A N 1
ATOM 776 C CA . ARG A 1 96 ? 2.488 -3.487 -13.120 1.00 94.94 96 ARG A CA 1
ATOM 777 C C . ARG A 1 96 ? 1.863 -2.347 -12.318 1.00 94.94 96 ARG A C 1
ATOM 779 O O . ARG A 1 96 ? 1.126 -2.630 -11.375 1.00 94.94 96 ARG A O 1
ATOM 786 N N . LEU A 1 97 ? 2.129 -1.089 -12.670 1.00 96.00 97 LEU A N 1
ATOM 787 C CA . LEU A 1 97 ? 1.509 0.068 -12.013 1.00 96.00 97 LEU A CA 1
ATOM 788 C C . LEU A 1 97 ? -0.012 0.094 -12.213 1.00 96.00 97 LEU A C 1
ATOM 790 O O . LEU A 1 97 ? -0.738 0.326 -11.245 1.00 96.00 97 LEU A O 1
ATOM 794 N N . ASN A 1 98 ? -0.498 -0.209 -13.420 1.00 93.81 98 ASN A N 1
ATOM 795 C CA . ASN A 1 98 ? -1.933 -0.318 -13.700 1.00 93.81 98 ASN A CA 1
ATOM 796 C C . ASN A 1 98 ? -2.588 -1.406 -12.842 1.00 93.81 98 ASN A C 1
ATOM 798 O O . ASN A 1 98 ? -3.573 -1.143 -12.151 1.00 93.81 98 ASN A O 1
ATOM 802 N N . PHE A 1 99 ? -1.986 -2.597 -12.791 1.00 91.69 99 PHE A N 1
ATOM 803 C CA . PHE A 1 99 ? -2.464 -3.687 -11.943 1.00 91.69 99 PHE A CA 1
ATOM 804 C C . PHE A 1 99 ? -2.504 -3.296 -10.459 1.00 91.69 99 PHE A C 1
ATOM 806 O O . PHE A 1 99 ? -3.476 -3.590 -9.761 1.00 91.69 99 PHE A O 1
ATOM 813 N N . LEU A 1 100 ? -1.463 -2.632 -9.949 1.00 90.12 100 LEU A N 1
ATOM 814 C CA . LEU A 1 100 ? -1.435 -2.164 -8.561 1.00 90.12 100 LEU A CA 1
ATOM 815 C C . LEU A 1 100 ? -2.556 -1.152 -8.290 1.00 90.12 100 LEU A C 1
ATOM 817 O O . LEU A 1 100 ? -3.281 -1.307 -7.309 1.00 90.12 100 LEU A O 1
ATOM 821 N N . SER A 1 101 ? -2.756 -0.185 -9.187 1.00 88.88 101 SER A N 1
ATOM 822 C CA . SER A 1 101 ? -3.821 0.820 -9.089 1.00 88.88 101 SER A CA 1
ATOM 823 C C . SER A 1 101 ? -5.216 0.182 -9.014 1.00 88.88 101 SER A C 1
ATOM 825 O O . SER A 1 101 ? -5.992 0.466 -8.096 1.00 88.88 101 SER A O 1
ATOM 827 N N . GLU A 1 102 ? -5.516 -0.766 -9.907 1.00 87.00 102 GLU A N 1
ATOM 828 C CA . GLU A 1 102 ? -6.794 -1.487 -9.904 1.00 87.00 102 GLU A CA 1
ATOM 829 C C . GLU A 1 102 ? -7.017 -2.285 -8.615 1.00 87.00 102 GLU A C 1
ATOM 831 O O . GLU A 1 102 ? -8.116 -2.289 -8.048 1.00 87.00 102 GLU A O 1
ATOM 836 N N . ASN A 1 103 ? -5.976 -2.964 -8.126 1.00 83.25 103 ASN A N 1
ATOM 837 C CA . ASN A 1 103 ? -6.073 -3.743 -6.897 1.00 83.25 103 ASN A CA 1
ATOM 838 C C . ASN A 1 103 ? -6.226 -2.862 -5.663 1.00 83.25 103 ASN A C 1
ATOM 840 O O . ASN A 1 103 ? -6.953 -3.241 -4.745 1.00 83.25 103 ASN A O 1
ATOM 844 N N . MET A 1 104 ? -5.594 -1.690 -5.617 1.00 83.31 104 MET A N 1
ATOM 845 C CA . MET A 1 104 ? -5.776 -0.745 -4.517 1.00 83.31 104 MET A CA 1
ATOM 846 C C . MET A 1 104 ? -7.248 -0.324 -4.413 1.00 83.31 104 MET A C 1
ATOM 848 O O . MET A 1 104 ? -7.843 -0.469 -3.346 1.00 83.31 104 MET A O 1
ATOM 852 N N . ILE A 1 105 ? -7.884 0.077 -5.521 1.00 74.81 105 ILE A N 1
ATOM 853 C CA . ILE A 1 105 ? -9.308 0.469 -5.551 1.00 74.81 105 ILE A CA 1
ATOM 854 C C . ILE A 1 105 ? -10.223 -0.669 -5.068 1.00 74.81 105 ILE A C 1
ATOM 856 O O . ILE A 1 105 ? -11.139 -0.444 -4.265 1.00 74.81 105 ILE A O 1
ATOM 860 N N . LYS A 1 106 ? -9.963 -1.905 -5.515 1.00 72.44 106 LYS A N 1
ATOM 861 C CA . LYS A 1 106 ? -10.708 -3.097 -5.072 1.00 72.44 106 LYS A CA 1
ATOM 862 C C . LYS A 1 106 ? -10.537 -3.341 -3.572 1.00 72.44 106 LYS A C 1
ATOM 864 O O . LYS A 1 106 ? -11.533 -3.511 -2.871 1.00 72.44 106 LYS A O 1
ATOM 869 N N . ASN A 1 107 ? -9.307 -3.291 -3.063 1.00 65.56 107 ASN A N 1
ATOM 870 C CA . ASN A 1 107 ? -9.018 -3.491 -1.642 1.00 65.56 107 ASN A CA 1
ATOM 871 C C . ASN A 1 107 ? -9.670 -2.417 -0.757 1.00 65.56 107 ASN A C 1
ATOM 873 O O . ASN A 1 107 ? -10.230 -2.756 0.285 1.00 65.56 107 ASN A O 1
ATOM 877 N N . PHE A 1 108 ? -9.680 -1.148 -1.179 1.00 63.97 108 PHE A N 1
ATOM 878 C CA . PHE A 1 108 ? -10.359 -0.070 -0.449 1.00 63.97 108 PHE A CA 1
ATOM 879 C C . PHE A 1 108 ? -11.888 -0.209 -0.463 1.00 63.97 108 PHE A C 1
ATOM 881 O O . PHE A 1 108 ? -12.544 0.127 0.521 1.00 63.97 108 PHE A O 1
ATOM 888 N N . THR A 1 109 ? -12.468 -0.740 -1.542 1.00 58.88 109 THR A N 1
ATOM 889 C CA . THR A 1 109 ? -13.920 -0.954 -1.657 1.00 58.88 109 THR A CA 1
ATOM 890 C C . THR A 1 109 ? -14.382 -2.159 -0.836 1.00 58.88 109 THR A C 1
ATOM 892 O O . THR A 1 109 ? -15.381 -2.072 -0.123 1.00 58.88 109 THR A O 1
ATOM 895 N N . ILE A 1 110 ? -13.636 -3.268 -0.878 1.00 58.94 110 ILE A N 1
ATOM 896 C CA . ILE A 1 110 ? -13.922 -4.472 -0.084 1.00 58.94 110 ILE A CA 1
ATOM 897 C C . ILE A 1 110 ? -13.747 -4.176 1.411 1.00 58.94 110 ILE A C 1
ATOM 899 O O . ILE A 1 110 ? -14.620 -4.513 2.206 1.00 58.94 110 ILE A O 1
ATOM 903 N N . ARG A 1 111 ? -12.684 -3.459 1.806 1.00 56.56 111 ARG A N 1
ATOM 904 C CA . ARG A 1 111 ? -12.451 -3.078 3.211 1.00 56.56 111 ARG A CA 1
ATOM 905 C C . ARG A 1 111 ? -13.404 -2.008 3.753 1.00 56.56 111 ARG A C 1
ATOM 907 O O . ARG A 1 111 ? -13.432 -1.827 4.962 1.00 56.56 111 ARG A O 1
ATOM 914 N N . ARG A 1 112 ? -14.207 -1.330 2.919 1.00 53.88 112 ARG A N 1
ATOM 915 C CA . ARG A 1 112 ? -15.361 -0.527 3.384 1.00 53.88 112 ARG A CA 1
ATOM 916 C C . ARG A 1 112 ? -16.611 -1.366 3.669 1.00 53.88 112 ARG A C 1
ATOM 918 O O . ARG A 1 112 ? -17.541 -0.853 4.281 1.00 53.88 112 ARG A O 1
ATOM 925 N N . ARG A 1 113 ? -16.650 -2.633 3.235 1.00 51.12 113 ARG A N 1
ATOM 926 C CA . ARG A 1 113 ? -17.704 -3.596 3.584 1.00 51.12 113 ARG A CA 1
ATOM 927 C C . ARG A 1 113 ? -17.249 -4.683 4.580 1.00 51.12 113 ARG A C 1
ATOM 929 O O . ARG A 1 113 ? -17.265 -5.858 4.215 1.00 51.12 113 ARG A O 1
ATOM 936 N N . PRO A 1 114 ? -16.923 -4.349 5.839 1.00 52.62 114 PRO A N 1
ATOM 937 C CA . PRO A 1 114 ? -16.996 -5.331 6.916 1.00 52.62 114 PRO A CA 1
ATOM 938 C C . PRO A 1 114 ? -17.992 -4.902 8.011 1.00 52.62 114 PRO A C 1
ATOM 940 O O . PRO A 1 114 ? -17.981 -3.770 8.484 1.00 52.62 114 PRO A O 1
ATOM 943 N N . ASP A 1 115 ? -18.837 -5.860 8.401 1.00 52.28 115 ASP A N 1
ATOM 944 C CA . ASP A 1 115 ? -19.492 -6.015 9.714 1.00 52.28 115 ASP A CA 1
ATOM 945 C C . ASP A 1 115 ? -20.759 -5.227 10.103 1.00 52.28 115 ASP A C 1
ATOM 947 O O . ASP A 1 115 ? -21.258 -5.419 11.210 1.00 52.28 115 ASP A O 1
ATOM 951 N N . SER A 1 116 ? -21.407 -4.467 9.213 1.00 50.81 116 SER A N 1
ATOM 952 C CA . SER A 1 116 ? -22.750 -3.911 9.510 1.00 50.81 116 SER A CA 1
ATOM 953 C C . SER A 1 116 ? -23.929 -4.866 9.244 1.00 50.81 116 SER A C 1
ATOM 955 O O . SER A 1 116 ? -25.072 -4.509 9.507 1.00 50.81 116 SER A O 1
ATOM 957 N N . PHE A 1 117 ? -23.677 -6.090 8.770 1.00 49.25 117 PHE A N 1
ATOM 958 C CA . PHE A 1 117 ? -24.715 -7.075 8.431 1.00 49.25 117 PHE A CA 1
ATOM 959 C C . PHE A 1 117 ? -24.352 -8.479 8.932 1.00 49.25 117 PHE A C 1
ATOM 961 O O . PHE A 1 117 ? -24.117 -9.387 8.138 1.00 49.25 117 PHE A O 1
ATOM 968 N N . LYS A 1 118 ? -24.270 -8.685 10.251 1.00 45.62 118 LYS A N 1
ATOM 969 C CA . LYS A 1 118 ? -24.297 -10.054 10.807 1.00 45.62 118 LYS A CA 1
ATOM 970 C C . LYS A 1 118 ? -25.209 -10.280 12.006 1.00 45.62 118 LYS A C 1
ATOM 972 O O . LYS A 1 118 ? -25.370 -11.437 12.378 1.00 45.62 118 LYS A O 1
ATOM 977 N N . HIS A 1 119 ? -25.855 -9.262 12.568 1.00 45.44 119 HIS A N 1
ATOM 978 C CA . HIS A 1 119 ? -26.853 -9.453 13.625 1.00 45.44 119 HIS A CA 1
ATOM 979 C C . HIS A 1 119 ? -28.144 -8.714 13.258 1.00 45.44 119 HIS A C 1
ATOM 981 O O . HIS A 1 119 ? -28.274 -7.508 13.457 1.00 45.44 119 HIS A O 1
ATOM 987 N N . SER A 1 120 ? -29.077 -9.452 12.662 1.00 39.00 120 SER A N 1
ATOM 988 C CA . SER A 1 120 ? -30.506 -9.143 12.564 1.00 39.00 120 SER A CA 1
ATOM 989 C C . SER A 1 120 ? -31.258 -10.444 12.785 1.00 39.00 120 SER A C 1
ATOM 991 O O . SER A 1 120 ? -30.783 -11.462 12.232 1.00 39.00 120 SER A O 1
#

Sequence (120 aa):
DILTELEEKEVFPDNEDTLISKLQSKIIKLVRILKKKNETSIQEQENIKSLVSDISHQLKTPIANLIMYSGFLKDKSLSMEKHDEYIEIIRMSVDRLNFLSENMIKNFTIRRRPDSFKHS

Radius of gyration: 27.9 Å; chains: 1; bounding box: 56×18×79 Å

InterPro domains:
  IPR003661 Signal transduction histidine kinase, dimerisation/phosphoacceptor domain [PF00512] (50-104)
  IPR003661 Signal transduction histidine kinase, dimerisation/phosphoacceptor domain [SM00388] (47-113)
  IPR003661 Signal transduction histidine kinase, dimerisation/phosphoacceptor domain [cd00082] (51-105)
  IPR036097 Signal transduction histidine kinase, dimerisation/phosphoacceptor domain superfamily [SSF47384] (30-105)
  IPR050398 Heme sensor protein HssS/ArlS-like [PTHR45528] (12-105)

Secondary structure (DSSP, 8-state):
-TTTS------S-TTS-SHHHHHHHHHHHHHHHHHHHHHHHHHHHHHHHHHHHHHHHHHHHHHHHHHHHHHHTT-TT--HHHHHHHHHHHHHHHHHHHHHHHHHHHHHHHHT-SSSSS--